Protein AF-A0A1G4VRM1-F1 (afdb_monomer_lite)

Structure (mmCIF, N/CA/C/O backbone):
data_AF-A0A1G4VRM1-F1
#
_entry.id   AF-A0A1G4VRM1-F1
#
loop_
_atom_site.group_PDB
_atom_site.id
_atom_site.type_symbol
_atom_site.label_atom_id
_atom_site.label_alt_id
_atom_site.label_comp_id
_atom_site.label_asym_id
_atom_site.label_entity_id
_atom_site.label_seq_id
_atom_site.pdbx_PDB_ins_code
_atom_site.Cartn_x
_atom_site.Cartn_y
_atom_site.Cartn_z
_atom_site.occupancy
_atom_site.B_iso_or_equiv
_atom_site.auth_seq_id
_atom_site.auth_comp_id
_atom_site.auth_asym_id
_atom_site.auth_atom_id
_atom_site.pdbx_PDB_model_num
ATOM 1 N N . MET A 1 1 ? -9.822 0.233 -7.502 1.00 85.44 1 MET A N 1
ATOM 2 C CA . MET A 1 1 ? -9.509 -0.486 -6.244 1.00 85.44 1 MET A CA 1
ATOM 3 C C . MET A 1 1 ? -10.678 -0.445 -5.264 1.00 85.44 1 MET A C 1
ATOM 5 O O . MET A 1 1 ? -11.016 -1.481 -4.697 1.00 85.44 1 MET A O 1
ATOM 9 N N . THR A 1 2 ? -11.347 0.700 -5.112 1.00 91.56 2 THR A N 1
ATOM 10 C CA . THR A 1 2 ? -12.451 0.883 -4.150 1.00 91.56 2 THR A CA 1
ATOM 11 C C . THR A 1 2 ? -13.639 -0.071 -4.346 1.00 91.56 2 THR A C 1
ATOM 13 O O . THR A 1 2 ? -14.248 -0.489 -3.369 1.00 91.56 2 THR A O 1
ATOM 16 N N . GLU A 1 3 ? -13.962 -0.482 -5.577 1.00 96.44 3 GLU A N 1
ATOM 17 C CA . GLU A 1 3 ? -15.052 -1.445 -5.830 1.00 96.44 3 GLU A CA 1
ATOM 18 C C . GLU A 1 3 ? -14.828 -2.796 -5.136 1.00 96.44 3 GLU A C 1
ATOM 20 O O . GLU A 1 3 ? -15.756 -3.348 -4.549 1.00 96.44 3 GLU A O 1
ATOM 25 N N . ILE A 1 4 ? -13.588 -3.300 -5.142 1.00 96.25 4 ILE A N 1
ATOM 26 C CA . ILE A 1 4 ? -13.225 -4.557 -4.471 1.00 96.25 4 ILE A CA 1
ATOM 27 C C . ILE A 1 4 ? -13.357 -4.397 -2.954 1.00 96.25 4 ILE A C 1
ATOM 29 O O . ILE A 1 4 ? -13.903 -5.276 -2.291 1.00 96.25 4 ILE A O 1
ATOM 33 N N . MET A 1 5 ? -12.900 -3.265 -2.410 1.00 96.94 5 MET A N 1
ATOM 34 C CA . MET A 1 5 ? -13.013 -2.962 -0.980 1.00 96.94 5 MET A CA 1
ATOM 35 C C . MET A 1 5 ? -14.477 -2.888 -0.539 1.00 96.94 5 MET A C 1
ATOM 37 O O . MET A 1 5 ? -14.840 -3.531 0.439 1.00 96.94 5 MET A O 1
ATOM 41 N N . ARG A 1 6 ? -15.340 -2.198 -1.297 1.00 97.25 6 ARG A N 1
ATOM 42 C CA . ARG A 1 6 ? -16.791 -2.143 -1.042 1.00 97.25 6 ARG A CA 1
ATOM 43 C C . ARG A 1 6 ? -17.441 -3.520 -1.100 1.00 97.25 6 ARG A C 1
ATOM 45 O O . ARG A 1 6 ? -18.250 -3.853 -0.242 1.00 97.25 6 ARG A O 1
ATOM 52 N N . ALA A 1 7 ? -17.085 -4.325 -2.100 1.00 98.00 7 ALA A N 1
ATOM 53 C CA . ALA A 1 7 ? -17.617 -5.677 -2.244 1.00 98.00 7 ALA A CA 1
ATOM 54 C C . ALA A 1 7 ? -17.182 -6.601 -1.092 1.00 98.00 7 ALA A C 1
ATOM 56 O O . ALA A 1 7 ? -17.949 -7.469 -0.672 1.00 98.00 7 ALA A O 1
ATOM 57 N N . ALA A 1 8 ? -15.960 -6.423 -0.580 1.00 97.25 8 ALA A N 1
ATOM 58 C CA . ALA A 1 8 ? -15.468 -7.155 0.580 1.00 97.25 8 ALA A CA 1
ATOM 59 C C . ALA A 1 8 ? -16.119 -6.668 1.887 1.00 97.25 8 ALA A C 1
ATOM 61 O O . ALA A 1 8 ? -16.497 -7.502 2.716 1.00 97.25 8 ALA A O 1
ATOM 62 N N . GLY A 1 9 ? -16.261 -5.350 2.059 1.00 96.19 9 GLY A N 1
ATOM 63 C CA . GLY A 1 9 ? -16.770 -4.712 3.272 1.00 96.19 9 GLY A CA 1
ATOM 64 C C . GLY A 1 9 ? -16.078 -5.261 4.518 1.00 96.19 9 GLY A C 1
ATOM 65 O O . GLY A 1 9 ? -14.855 -5.414 4.556 1.00 96.19 9 GLY A O 1
ATOM 66 N N . ASP A 1 10 ? -16.878 -5.686 5.493 1.00 96.31 10 ASP A N 1
ATOM 67 C CA . ASP A 1 10 ? -16.380 -6.190 6.777 1.00 96.31 10 ASP A CA 1
ATOM 68 C C . ASP A 1 10 ? -15.571 -7.498 6.686 1.00 96.31 10 ASP A C 1
ATOM 70 O O . ASP A 1 10 ? -14.891 -7.904 7.635 1.00 96.31 10 ASP A O 1
ATOM 74 N N . LYS A 1 11 ? -15.601 -8.185 5.536 1.00 97.38 11 LYS A N 1
ATOM 75 C CA . LYS A 1 11 ? -14.779 -9.385 5.313 1.00 97.38 11 LYS A CA 1
ATOM 76 C C . LYS A 1 11 ? -13.302 -9.044 5.125 1.00 97.38 11 LYS A C 1
ATOM 78 O O . LYS A 1 11 ? -12.461 -9.919 5.327 1.00 97.38 11 LYS A O 1
ATOM 83 N N . LEU A 1 12 ? -12.975 -7.808 4.743 1.00 97.75 12 LEU A N 1
ATOM 84 C CA . LEU A 1 12 ? -11.590 -7.364 4.646 1.00 97.75 12 LEU A CA 1
ATOM 85 C C . LEU A 1 12 ? -11.047 -7.110 6.058 1.00 97.75 12 LEU A C 1
ATOM 87 O O . LEU A 1 12 ? -11.514 -6.210 6.754 1.00 97.75 12 LEU A O 1
ATOM 91 N N . ARG A 1 13 ? -10.084 -7.939 6.479 1.00 97.81 13 ARG A N 1
ATOM 92 C CA . ARG A 1 13 ? -9.467 -7.899 7.820 1.00 97.81 13 ARG A CA 1
ATOM 93 C C . ARG A 1 13 ? -7.952 -7.727 7.802 1.00 97.81 13 ARG A C 1
ATOM 95 O O . ARG A 1 13 ? -7.378 -7.239 8.761 1.00 97.81 13 ARG A O 1
ATOM 102 N N . LEU A 1 14 ? -7.294 -8.125 6.720 1.00 97.81 14 LEU A N 1
ATOM 103 C CA . LEU A 1 14 ? -5.845 -8.046 6.573 1.00 97.81 14 LEU A CA 1
ATOM 104 C C . LEU A 1 14 ? -5.526 -7.422 5.222 1.00 97.81 14 LEU A C 1
ATOM 106 O O . LEU A 1 14 ? -6.053 -7.865 4.200 1.00 97.81 14 LEU A O 1
ATOM 110 N N . VAL A 1 15 ? -4.635 -6.437 5.225 1.00 97.38 15 VAL A N 1
ATOM 111 C CA . VAL A 1 15 ? -4.046 -5.888 4.003 1.00 97.38 15 VAL A CA 1
ATOM 112 C C . VAL A 1 15 ? -2.525 -5.936 4.081 1.00 97.38 15 VAL A C 1
ATOM 114 O O . VAL A 1 15 ? -1.912 -5.455 5.034 1.00 97.38 15 VAL A O 1
ATOM 117 N N . HIS A 1 16 ? -1.920 -6.526 3.054 1.00 97.62 16 HIS A N 1
ATOM 118 C CA . HIS A 1 16 ? -0.486 -6.458 2.804 1.00 97.62 16 HIS A CA 1
ATOM 119 C C . HIS A 1 16 ? -0.201 -5.214 1.967 1.00 97.62 16 HIS A C 1
ATOM 121 O O . HIS A 1 16 ? -0.791 -5.037 0.903 1.00 97.62 16 HIS A O 1
ATOM 127 N N . VAL A 1 17 ? 0.669 -4.344 2.467 1.00 97.88 17 VAL A N 1
ATOM 128 C CA . VAL A 1 17 ? 0.928 -3.027 1.887 1.00 97.88 17 VAL A CA 1
ATOM 129 C C . VAL A 1 17 ? 2.323 -3.010 1.278 1.00 97.88 17 VAL A C 1
ATOM 131 O O . VAL A 1 17 ? 3.319 -3.130 1.992 1.00 97.88 17 VAL A O 1
ATOM 134 N N . ALA A 1 18 ? 2.370 -2.875 -0.043 1.00 97.69 18 ALA A N 1
ATOM 135 C CA . ALA A 1 18 ? 3.570 -2.635 -0.832 1.00 97.69 18 ALA A CA 1
ATOM 136 C C . ALA A 1 18 ? 3.173 -1.959 -2.151 1.00 97.69 18 ALA A C 1
ATOM 138 O O . ALA A 1 18 ? 2.045 -2.126 -2.615 1.00 97.69 18 ALA A O 1
ATOM 139 N N . ASP A 1 19 ? 4.091 -1.200 -2.733 1.00 97.44 19 ASP A N 1
ATOM 140 C CA . ASP A 1 19 ? 3.919 -0.526 -4.015 1.00 97.44 19 ASP A CA 1
ATOM 141 C C . ASP A 1 19 ? 4.398 -1.407 -5.178 1.00 97.44 19 ASP A C 1
ATOM 143 O O . ASP A 1 19 ? 5.163 -2.362 -5.009 1.00 97.44 19 ASP A O 1
ATOM 147 N N . THR A 1 20 ? 3.939 -1.086 -6.381 1.00 95.38 20 THR A N 1
ATOM 148 C CA . THR A 1 20 ? 4.325 -1.774 -7.614 1.00 95.38 20 THR A CA 1
ATOM 149 C C . THR A 1 20 ? 4.288 -0.801 -8.776 1.00 95.38 20 THR A C 1
ATOM 151 O O . THR A 1 20 ? 3.459 0.108 -8.811 1.00 95.38 20 THR A O 1
ATOM 154 N N . MET A 1 21 ? 5.160 -1.002 -9.761 1.00 95.00 21 MET A N 1
ATOM 155 C CA . MET A 1 21 ? 5.095 -0.214 -10.985 1.00 95.00 21 MET A CA 1
ATOM 156 C C . MET A 1 21 ? 3.975 -0.712 -11.903 1.00 95.00 21 MET A C 1
ATOM 158 O O . MET A 1 21 ? 3.675 -1.906 -11.966 1.00 95.00 21 MET A O 1
ATOM 162 N N . ASP A 1 22 ? 3.391 0.209 -12.662 1.00 92.56 22 ASP A N 1
ATOM 163 C CA . ASP A 1 22 ? 2.474 -0.109 -13.750 1.00 92.56 22 ASP A CA 1
ATOM 164 C C . ASP A 1 22 ? 3.267 -0.435 -15.026 1.00 92.56 22 ASP A C 1
ATOM 166 O O . ASP A 1 22 ? 3.960 0.410 -15.606 1.00 92.56 22 ASP A O 1
ATOM 170 N N . HIS A 1 23 ? 3.134 -1.682 -15.480 1.00 88.88 23 HIS A N 1
ATOM 171 C CA . HIS A 1 23 ? 3.806 -2.208 -16.666 1.00 88.88 23 HIS A CA 1
ATOM 172 C C . HIS A 1 23 ? 3.425 -1.505 -17.978 1.00 88.88 23 HIS A C 1
ATOM 174 O O . HIS A 1 23 ? 4.189 -1.569 -18.942 1.00 88.88 23 HIS A O 1
ATOM 180 N N . HIS A 1 24 ? 2.274 -0.831 -18.034 1.00 89.69 24 HIS A N 1
ATOM 181 C CA . HIS A 1 24 ? 1.832 -0.101 -19.222 1.00 89.69 24 HIS A CA 1
ATOM 182 C C . HIS A 1 24 ? 2.485 1.277 -19.357 1.00 89.69 24 HIS A C 1
ATOM 184 O O . HIS A 1 24 ? 2.525 1.843 -20.457 1.00 89.69 24 HIS A O 1
ATOM 190 N N . ARG A 1 25 ? 3.024 1.835 -18.265 1.00 91.62 25 ARG A N 1
ATOM 191 C CA . ARG A 1 25 ? 3.713 3.127 -18.313 1.00 91.62 25 ARG A CA 1
ATOM 192 C C . ARG A 1 25 ? 4.981 3.039 -19.163 1.00 91.62 25 ARG A C 1
ATOM 194 O O . ARG A 1 25 ? 5.465 1.971 -19.530 1.00 91.62 25 ARG A O 1
ATOM 201 N N . SER A 1 26 ? 5.544 4.203 -19.485 1.00 90.62 26 SER A N 1
ATOM 202 C CA . SER A 1 26 ? 6.720 4.306 -20.359 1.00 90.62 26 SER A CA 1
ATOM 203 C C . SER A 1 26 ? 6.495 3.673 -21.741 1.00 90.62 26 SER A C 1
ATOM 205 O O . SER A 1 26 ? 7.395 3.040 -22.284 1.00 90.62 26 SER A O 1
ATOM 207 N N . HIS A 1 27 ? 5.288 3.810 -22.302 1.00 89.62 27 HIS A N 1
ATOM 208 C CA . HIS A 1 27 ? 4.905 3.209 -23.587 1.00 89.62 27 HIS A CA 1
ATOM 209 C C . HIS A 1 27 ? 5.079 1.677 -23.626 1.00 89.62 27 HIS A C 1
ATOM 211 O O . HIS A 1 27 ? 5.487 1.123 -24.643 1.00 89.62 27 HIS A O 1
ATOM 217 N N . GLY A 1 28 ? 4.814 0.994 -22.506 1.00 85.31 28 GLY A N 1
ATOM 218 C CA . GLY A 1 28 ? 5.026 -0.452 -22.369 1.00 85.31 28 GLY A CA 1
ATOM 219 C C . GLY A 1 28 ? 6.496 -0.872 -22.254 1.00 85.31 28 GLY A C 1
ATOM 220 O O . GLY A 1 28 ? 6.788 -2.063 -22.238 1.00 85.31 28 GLY A O 1
ATOM 221 N N . LEU A 1 29 ? 7.428 0.083 -22.155 1.00 86.75 29 LEU A N 1
ATOM 222 C CA . LEU A 1 29 ? 8.868 -0.167 -22.021 1.00 86.75 29 LEU A CA 1
ATOM 223 C C . LEU A 1 29 ? 9.345 -0.119 -20.564 1.00 86.75 29 LEU A C 1
ATOM 225 O O . LEU A 1 29 ? 10.542 -0.026 -20.312 1.00 86.75 29 LEU A O 1
ATOM 229 N N . ARG A 1 30 ? 8.428 -0.163 -19.588 1.00 90.19 30 ARG A N 1
ATOM 230 C CA . ARG A 1 30 ? 8.788 -0.191 -18.163 1.00 90.19 30 ARG A CA 1
ATOM 231 C C . ARG A 1 30 ? 9.593 -1.443 -17.808 1.00 90.19 30 ARG A C 1
ATOM 233 O O . ARG A 1 30 ? 10.558 -1.355 -17.056 1.00 90.19 30 ARG A O 1
ATOM 240 N N . TYR A 1 31 ? 9.215 -2.587 -18.374 1.00 88.31 31 TYR A N 1
ATOM 241 C CA . TYR A 1 31 ? 9.927 -3.851 -18.215 1.00 88.31 31 TYR A CA 1
ATOM 242 C C . TYR A 1 31 ? 10.431 -4.323 -19.571 1.00 88.31 31 TYR A C 1
ATOM 244 O O . TYR A 1 31 ? 9.664 -4.781 -20.416 1.00 88.31 31 TYR A O 1
ATOM 252 N N . ILE A 1 32 ? 11.737 -4.212 -19.779 1.00 86.56 32 ILE A N 1
ATOM 253 C CA . ILE A 1 32 ? 12.386 -4.643 -21.014 1.00 86.56 32 ILE A CA 1
ATOM 254 C C . ILE A 1 32 ? 13.041 -5.992 -20.745 1.00 86.56 32 ILE A C 1
ATOM 256 O O . ILE A 1 32 ? 13.890 -6.121 -19.867 1.00 86.56 32 ILE A O 1
ATOM 260 N N . THR A 1 33 ? 12.639 -7.001 -21.513 1.00 85.56 33 THR A N 1
ATOM 261 C CA . THR A 1 33 ? 13.262 -8.327 -21.498 1.00 85.56 33 THR A CA 1
ATOM 262 C C . THR A 1 33 ? 13.970 -8.572 -22.823 1.00 85.56 33 THR A C 1
ATOM 264 O O . THR A 1 33 ? 13.507 -8.124 -23.872 1.00 85.56 33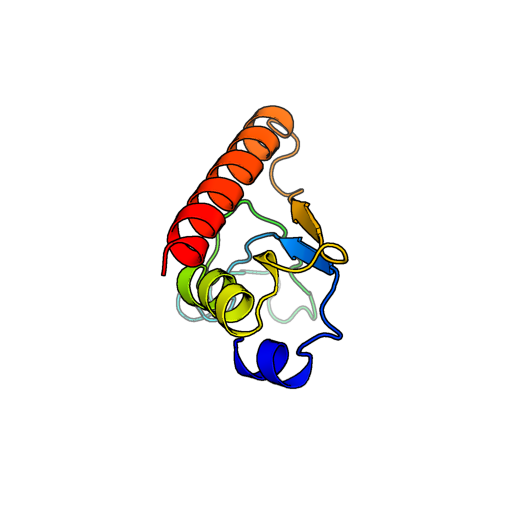 THR A O 1
ATOM 267 N N . ASN A 1 34 ? 15.112 -9.258 -22.777 1.00 85.75 34 ASN A N 1
ATOM 268 C CA . ASN A 1 34 ? 15.896 -9.598 -23.960 1.00 85.75 34 ASN A CA 1
ATOM 269 C C . ASN A 1 34 ? 16.310 -11.085 -23.902 1.00 85.75 34 ASN A C 1
ATOM 271 O O . ASN A 1 34 ? 17.048 -11.441 -22.981 1.00 85.75 34 ASN A O 1
ATOM 275 N N . PRO A 1 35 ? 15.854 -11.950 -24.834 1.00 87.25 35 PRO A N 1
ATOM 276 C CA . PRO A 1 35 ? 14.990 -11.637 -25.981 1.00 87.25 35 PRO A CA 1
ATOM 277 C C . PRO A 1 35 ? 13.563 -11.224 -25.559 1.00 87.25 35 PRO A C 1
ATOM 279 O O . PRO A 1 35 ? 13.127 -11.601 -24.470 1.00 87.25 35 PRO A O 1
ATOM 282 N N . PRO A 1 36 ? 12.835 -10.444 -26.384 1.00 81.69 36 PRO A N 1
ATOM 283 C CA . PRO A 1 36 ? 11.458 -10.042 -26.093 1.00 81.69 36 PRO A CA 1
ATOM 284 C C . PRO A 1 36 ? 10.474 -11.219 -26.218 1.00 81.69 36 PRO A C 1
ATOM 286 O O . PRO A 1 36 ? 10.749 -12.204 -26.900 1.00 81.69 36 PRO A O 1
ATOM 289 N N . GLY A 1 37 ? 9.290 -11.088 -25.609 1.00 78.31 37 GLY A N 1
ATOM 290 C CA . GLY A 1 37 ? 8.194 -12.065 -25.732 1.00 78.31 37 GLY A CA 1
ATOM 291 C C . GLY A 1 37 ? 8.193 -13.183 -24.685 1.00 78.31 37 GLY A C 1
ATOM 292 O O . GLY A 1 37 ? 7.407 -14.122 -24.794 1.00 78.31 37 GLY A O 1
ATOM 293 N N . ASN A 1 38 ? 9.039 -13.090 -23.657 1.00 83.75 38 ASN A N 1
ATOM 294 C CA . ASN A 1 38 ? 9.042 -14.072 -22.577 1.00 83.75 38 ASN A CA 1
ATOM 295 C C . ASN A 1 38 ? 7.747 -13.974 -21.747 1.00 83.75 38 ASN A C 1
ATOM 297 O O . ASN A 1 38 ? 7.345 -12.864 -21.388 1.00 83.75 38 ASN A O 1
ATOM 301 N N . PRO A 1 39 ? 7.124 -15.103 -21.358 1.00 83.12 39 PRO A N 1
ATOM 302 C CA . PRO A 1 39 ? 5.944 -15.125 -20.494 1.00 83.12 39 PRO A CA 1
ATOM 303 C C . PRO A 1 39 ? 6.331 -14.906 -19.019 1.00 83.12 39 PRO A C 1
ATOM 305 O O . PRO A 1 39 ? 5.998 -15.706 -18.142 1.00 83.12 39 PRO A O 1
ATOM 308 N N . VAL A 1 40 ? 7.097 -13.851 -18.739 1.00 82.62 40 VAL A N 1
ATOM 309 C CA . VAL A 1 40 ? 7.549 -13.518 -17.386 1.00 82.62 40 VAL A CA 1
ATOM 310 C C . VAL A 1 40 ? 6.499 -12.707 -16.643 1.00 82.62 40 VAL A C 1
ATOM 312 O O . VAL A 1 40 ? 5.737 -11.941 -17.229 1.00 82.62 40 VAL A O 1
ATOM 315 N N . ARG A 1 41 ? 6.489 -12.860 -15.321 1.00 83.38 41 ARG A N 1
ATOM 316 C CA . ARG A 1 41 ? 5.729 -12.003 -14.414 1.00 83.38 41 ARG A CA 1
ATOM 317 C C . ARG A 1 41 ? 6.726 -11.225 -13.581 1.00 83.38 41 ARG A C 1
ATOM 319 O O . ARG A 1 41 ? 7.630 -11.825 -13.004 1.00 83.38 41 ARG A O 1
ATOM 326 N N . VAL A 1 42 ? 6.552 -9.912 -13.524 1.00 85.69 42 VAL A N 1
ATOM 327 C CA . VAL A 1 42 ? 7.328 -9.062 -12.627 1.00 85.69 42 VAL A CA 1
ATOM 328 C C . VAL A 1 42 ? 6.512 -8.906 -11.354 1.00 85.69 42 VAL A C 1
ATOM 330 O O . VAL A 1 42 ? 5.435 -8.319 -11.369 1.00 85.69 42 VAL A O 1
ATOM 333 N N . HIS A 1 43 ? 6.992 -9.514 -10.276 1.00 89.12 43 HIS A N 1
ATOM 334 C CA . HIS A 1 43 ? 6.389 -9.410 -8.957 1.00 89.12 43 HIS A CA 1
ATOM 335 C C . HIS A 1 43 ? 7.219 -8.431 -8.135 1.00 89.12 43 HIS A C 1
ATOM 337 O O . HIS A 1 43 ? 8.425 -8.626 -7.989 1.00 89.12 43 HIS A O 1
ATOM 343 N N . GLN A 1 44 ? 6.592 -7.358 -7.660 1.00 90.62 44 GLN A N 1
ATOM 344 C CA . GLN A 1 44 ? 7.277 -6.275 -6.967 1.00 90.62 44 GLN A CA 1
ATOM 345 C C . GLN A 1 44 ? 6.587 -5.971 -5.652 1.00 90.62 44 GLN A C 1
ATOM 347 O O . GLN A 1 44 ? 5.363 -6.001 -5.567 1.00 90.62 44 GLN A O 1
ATOM 352 N N . HIS A 1 45 ? 7.408 -5.667 -4.659 1.00 95.62 45 HIS A N 1
ATOM 353 C CA . HIS A 1 45 ? 6.992 -5.213 -3.348 1.00 95.62 45 HIS A CA 1
ATOM 354 C C . HIS A 1 45 ? 7.907 -4.056 -2.957 1.00 95.62 45 HIS A C 1
ATOM 356 O O . HIS A 1 45 ? 8.864 -4.234 -2.203 1.00 95.62 45 HIS A O 1
ATOM 362 N N . LEU A 1 46 ? 7.644 -2.905 -3.572 1.00 96.56 46 LEU A N 1
ATOM 363 C CA . LEU A 1 46 ? 8.377 -1.660 -3.362 1.00 96.56 46 LEU A CA 1
ATOM 364 C C . LEU A 1 46 ? 7.821 -0.937 -2.129 1.00 96.56 46 LEU A C 1
ATOM 366 O O . LEU A 1 46 ? 6.682 -1.182 -1.716 1.00 96.56 46 LEU A O 1
ATOM 370 N N . LYS A 1 47 ? 8.582 -0.006 -1.554 1.00 96.94 47 LYS A N 1
ATOM 371 C CA . LYS A 1 47 ? 8.020 0.932 -0.572 1.00 96.94 47 LYS A CA 1
ATOM 372 C C . LYS A 1 47 ? 7.051 1.921 -1.232 1.00 96.94 47 LYS A C 1
ATOM 374 O O . LYS A 1 47 ? 7.171 2.233 -2.416 1.00 96.94 47 LYS A O 1
ATOM 379 N N . ILE A 1 48 ? 6.092 2.419 -0.449 1.00 98.00 48 ILE A N 1
ATOM 380 C CA . ILE A 1 48 ? 5.128 3.454 -0.841 1.00 98.00 48 ILE A CA 1
ATOM 381 C C . ILE A 1 48 ? 5.883 4.621 -1.479 1.00 98.00 48 ILE A C 1
ATOM 383 O O . ILE A 1 48 ? 6.822 5.157 -0.892 1.00 98.00 48 ILE A O 1
ATOM 387 N N . GLY A 1 49 ? 5.453 5.016 -2.677 1.00 96.94 49 GLY A N 1
ATOM 388 C CA . GLY A 1 49 ? 6.002 6.160 -3.404 1.00 96.94 49 GLY A CA 1
ATOM 389 C C . GLY A 1 49 ? 7.061 5.809 -4.447 1.00 96.94 49 GLY A C 1
ATOM 390 O O . GLY A 1 49 ? 7.359 6.658 -5.285 1.00 96.94 49 GLY A O 1
ATOM 391 N N . ASP A 1 50 ? 7.577 4.577 -4.455 1.00 96.06 50 ASP A N 1
ATOM 392 C CA . ASP A 1 50 ? 8.521 4.118 -5.486 1.00 96.06 50 ASP A CA 1
ATOM 393 C C . ASP A 1 50 ? 7.817 3.426 -6.666 1.00 96.06 50 ASP A C 1
ATOM 395 O O . ASP A 1 50 ? 8.436 3.152 -7.697 1.00 96.06 50 ASP A O 1
ATOM 399 N N . GLY A 1 51 ? 6.518 3.148 -6.530 1.00 95.81 51 GLY A N 1
ATOM 400 C CA . GLY A 1 51 ? 5.686 2.576 -7.579 1.00 95.81 51 GLY A CA 1
ATOM 401 C C . GLY A 1 51 ? 4.619 3.539 -8.090 1.00 95.81 51 GLY A C 1
ATOM 402 O O . GLY A 1 51 ? 4.813 4.751 -8.181 1.00 95.81 51 GLY A O 1
ATOM 403 N N . ASP A 1 52 ? 3.499 2.959 -8.505 1.00 96.12 52 ASP A N 1
ATOM 404 C CA . ASP A 1 52 ? 2.427 3.633 -9.232 1.00 96.12 52 ASP A CA 1
ATOM 405 C C . ASP A 1 52 ? 1.050 3.452 -8.568 1.00 96.12 52 ASP A C 1
ATOM 407 O O . ASP A 1 52 ? 0.032 3.844 -9.147 1.00 96.12 52 ASP A O 1
ATOM 411 N N . ILE A 1 53 ? 0.978 2.862 -7.367 1.00 97.06 53 ILE A N 1
ATOM 412 C CA . ILE A 1 53 ? -0.297 2.703 -6.660 1.00 97.06 53 ILE A CA 1
ATOM 413 C C . ILE A 1 53 ? -0.876 4.073 -6.284 1.00 97.06 53 ILE A C 1
ATOM 415 O O . ILE A 1 53 ? -0.211 4.944 -5.722 1.00 97.06 53 ILE A O 1
ATOM 419 N N . ASN A 1 54 ? -2.176 4.250 -6.539 1.00 97.25 54 ASN A N 1
ATOM 420 C CA . ASN A 1 54 ? -2.927 5.392 -6.032 1.00 97.25 54 ASN A CA 1
ATOM 421 C C . ASN A 1 54 ? -3.227 5.214 -4.533 1.00 97.25 54 ASN A C 1
ATOM 423 O O . ASN A 1 54 ? -4.259 4.658 -4.145 1.00 97.25 54 ASN A O 1
ATOM 427 N N . TRP A 1 55 ? -2.317 5.695 -3.689 1.00 97.88 55 TRP A N 1
ATOM 428 C CA . TRP A 1 55 ? -2.423 5.565 -2.236 1.00 97.88 55 TRP A CA 1
ATOM 429 C C . TRP A 1 55 ? -3.595 6.345 -1.635 1.00 97.88 55 TRP A C 1
ATOM 431 O O . TRP A 1 55 ? -4.231 5.857 -0.703 1.00 97.88 55 TRP A O 1
ATOM 441 N N . ASP A 1 56 ? -3.957 7.497 -2.200 1.00 96.94 56 ASP A N 1
ATOM 442 C CA . ASP A 1 56 ? -5.114 8.264 -1.730 1.00 96.94 56 ASP A CA 1
ATOM 443 C C . ASP A 1 56 ? -6.436 7.493 -1.973 1.00 96.94 56 ASP A C 1
ATOM 445 O O . ASP A 1 56 ? -7.327 7.522 -1.120 1.00 96.94 56 ASP A O 1
ATOM 449 N N . GLU A 1 57 ? -6.556 6.741 -3.080 1.00 97.38 57 GLU A N 1
ATOM 450 C CA . GLU A 1 57 ? -7.691 5.825 -3.315 1.00 97.38 57 GLU A CA 1
ATOM 451 C C . GLU A 1 57 ? -7.665 4.625 -2.357 1.00 97.38 57 GLU A C 1
ATOM 453 O O . GLU A 1 57 ? -8.715 4.232 -1.849 1.00 97.38 57 GLU A O 1
ATOM 458 N N . PHE A 1 58 ? -6.487 4.050 -2.089 1.00 97.81 58 PHE A N 1
ATOM 459 C CA . PHE A 1 58 ? -6.338 2.900 -1.188 1.00 97.81 58 PHE A CA 1
ATOM 460 C C . PHE A 1 58 ? -6.742 3.255 0.246 1.00 97.81 58 PHE A C 1
ATOM 462 O O . PHE A 1 58 ? -7.670 2.662 0.798 1.00 97.81 58 PHE A O 1
ATOM 469 N N . PHE A 1 59 ? -6.073 4.245 0.844 1.00 97.94 59 PHE A N 1
ATOM 470 C CA . PHE A 1 59 ? -6.300 4.621 2.238 1.00 97.94 59 PHE A CA 1
ATOM 471 C C . PHE A 1 59 ? -7.673 5.274 2.435 1.00 97.94 59 PHE A C 1
ATOM 473 O O . PHE A 1 59 ? -8.313 5.043 3.462 1.00 97.94 59 PHE A O 1
ATOM 480 N N . GLY A 1 60 ? -8.156 6.040 1.451 1.00 97.38 60 GLY A N 1
ATOM 481 C CA . GLY A 1 60 ? -9.513 6.582 1.466 1.00 97.38 60 GLY A CA 1
ATOM 482 C C . GLY A 1 60 ? -10.585 5.495 1.354 1.00 97.38 60 GLY A C 1
ATOM 483 O O . GLY A 1 60 ? -11.577 5.546 2.073 1.00 97.38 60 GLY A O 1
ATOM 484 N N . GLY A 1 61 ? -10.370 4.483 0.510 1.00 97.19 61 GLY A N 1
ATOM 485 C CA . GLY A 1 61 ? -11.290 3.354 0.361 1.00 97.19 61 GLY A CA 1
ATOM 486 C C . GLY A 1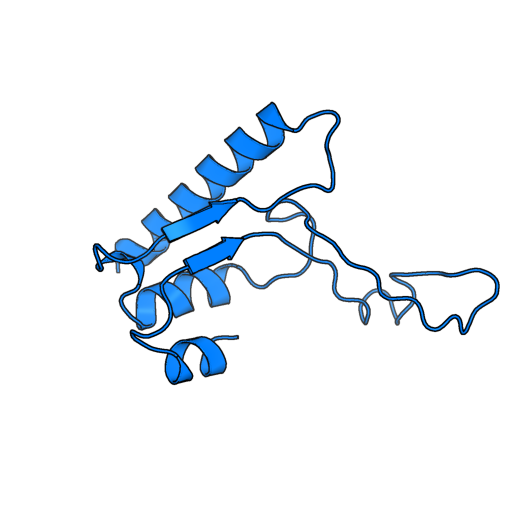 61 ? -11.373 2.471 1.607 1.00 97.19 61 GLY A C 1
ATOM 487 O O . GLY A 1 61 ? -12.460 2.02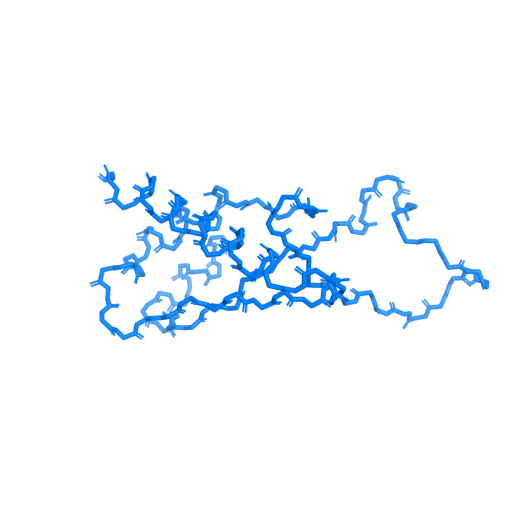4 1.962 1.00 97.19 61 GLY A O 1
ATOM 488 N N . LEU A 1 62 ? -10.254 2.259 2.310 1.00 97.56 62 LEU A N 1
ATOM 489 C CA . LEU A 1 62 ? -10.255 1.576 3.609 1.00 97.56 62 LEU A CA 1
ATOM 490 C C . LEU A 1 62 ? -11.008 2.378 4.682 1.00 97.56 62 LEU A C 1
ATOM 492 O O . LEU A 1 62 ? -11.761 1.790 5.458 1.00 97.56 62 LEU A O 1
ATOM 496 N N . ALA A 1 63 ? -10.851 3.706 4.697 1.00 97.06 63 ALA A N 1
ATOM 497 C CA . ALA A 1 63 ? -11.610 4.581 5.593 1.00 97.06 63 ALA A CA 1
ATOM 498 C C . ALA A 1 63 ? -13.119 4.482 5.329 1.00 97.06 63 ALA A C 1
ATOM 500 O O . ALA A 1 63 ? -13.905 4.348 6.259 1.00 97.06 63 ALA A O 1
ATOM 501 N N . GLU A 1 64 ? -13.518 4.497 4.053 1.00 96.38 64 GLU A N 1
ATOM 502 C CA . GLU A 1 64 ? -14.921 4.434 3.628 1.00 96.38 64 GLU A CA 1
ATOM 503 C C . GLU A 1 64 ? -15.653 3.201 4.179 1.00 96.38 64 GLU A C 1
ATOM 505 O O . GLU A 1 64 ? -16.821 3.295 4.549 1.00 96.38 64 GLU A O 1
ATOM 510 N N . ILE A 1 65 ? -14.973 2.055 4.253 1.00 96.75 65 ILE A N 1
ATOM 511 C CA . ILE A 1 65 ? -15.551 0.805 4.769 1.00 96.75 65 ILE A CA 1
ATOM 512 C C . ILE A 1 65 ? -15.347 0.619 6.283 1.00 96.75 65 ILE A C 1
ATOM 514 O O . ILE A 1 65 ? -15.550 -0.482 6.787 1.00 96.75 65 ILE A O 1
ATOM 518 N N . GLY A 1 66 ? -14.902 1.654 7.004 1.00 96.62 66 GLY A N 1
ATOM 519 C CA . GLY A 1 66 ? -14.685 1.606 8.454 1.00 96.62 66 GLY A CA 1
ATOM 520 C C . GLY A 1 66 ? -13.548 0.675 8.885 1.00 96.62 66 GLY A C 1
ATOM 521 O O . GLY A 1 66 ? -13.568 0.160 10.000 1.00 96.62 66 GLY A O 1
ATOM 522 N N . PHE A 1 67 ? -12.564 0.412 8.014 1.00 97.44 67 PHE A N 1
ATOM 523 C CA . PHE A 1 67 ? -11.482 -0.534 8.313 1.00 97.44 67 PHE A CA 1
ATOM 524 C C . PHE A 1 67 ? -10.692 -0.122 9.564 1.00 97.44 67 PHE A C 1
ATOM 526 O O . PHE A 1 67 ? -10.378 -0.972 10.384 1.00 97.44 67 PHE A O 1
ATOM 533 N N . TYR A 1 68 ? -10.405 1.171 9.741 1.00 96.00 68 TYR A N 1
ATOM 534 C CA . TYR A 1 68 ? -9.573 1.665 10.848 1.00 96.00 68 TYR A CA 1
ATOM 535 C C . TYR A 1 68 ? -10.256 1.632 12.220 1.00 96.00 68 TYR A C 1
ATOM 537 O O . TYR A 1 68 ? -9.564 1.647 13.234 1.00 96.00 68 TYR A O 1
ATOM 545 N N . ASP A 1 69 ? -11.589 1.580 12.254 1.00 94.62 69 ASP A N 1
ATOM 546 C CA . ASP A 1 69 ? -12.381 1.653 13.489 1.00 94.62 69 ASP A CA 1
ATOM 547 C C . ASP A 1 69 ? -12.708 0.266 14.061 1.00 94.62 69 ASP A C 1
ATOM 549 O O . ASP A 1 69 ? -13.421 0.135 15.057 1.00 94.62 69 ASP A O 1
ATOM 553 N N . ARG A 1 70 ? -12.218 -0.790 13.407 1.00 95.69 70 ARG A N 1
ATOM 554 C CA . ARG A 1 70 ? -12.509 -2.178 13.745 1.00 95.69 70 ARG A CA 1
ATOM 555 C C . ARG A 1 70 ? -11.312 -2.851 14.401 1.00 95.69 70 ARG A C 1
ATOM 557 O O . ARG A 1 70 ? -10.257 -2.998 13.784 1.00 95.69 70 ARG A O 1
ATOM 564 N N . ASP A 1 71 ? -11.537 -3.385 15.597 1.00 96.50 71 ASP A N 1
ATOM 565 C CA . ASP A 1 71 ? -10.529 -4.096 16.399 1.00 96.50 71 ASP A CA 1
ATOM 566 C C . ASP A 1 71 ? -10.012 -5.400 15.756 1.00 96.50 71 ASP A C 1
ATOM 568 O O . ASP A 1 71 ? -9.005 -5.955 16.191 1.00 96.50 71 ASP A O 1
ATOM 572 N N . ASP A 1 72 ? -10.700 -5.924 14.734 1.00 97.31 72 ASP A N 1
ATOM 573 C CA . ASP A 1 72 ? -10.367 -7.182 14.056 1.00 97.31 72 ASP A CA 1
ATOM 574 C C . ASP A 1 72 ? -9.614 -6.994 12.728 1.00 97.31 72 ASP A C 1
ATOM 576 O O . ASP A 1 72 ? -9.624 -7.890 11.875 1.00 97.31 72 ASP A O 1
ATOM 580 N N . THR A 1 73 ? -8.965 -5.841 12.552 1.00 98.12 73 THR A N 1
ATOM 581 C CA . THR A 1 73 ? -8.256 -5.472 11.324 1.00 98.12 73 THR A CA 1
ATOM 582 C C . THR A 1 73 ? -6.758 -5.250 11.538 1.00 98.12 73 THR A C 1
ATOM 584 O O . THR A 1 73 ? -6.302 -4.891 12.622 1.00 98.12 73 THR A O 1
ATOM 587 N N . VAL A 1 74 ? -5.955 -5.492 10.497 1.00 98.00 74 VAL A N 1
ATOM 588 C CA . VAL A 1 74 ? -4.501 -5.294 10.533 1.00 98.00 74 VAL A CA 1
ATOM 589 C C . VAL A 1 74 ? -3.942 -4.907 9.161 1.00 98.00 74 VAL A C 1
ATOM 591 O O . VAL A 1 74 ? -4.328 -5.444 8.119 1.00 98.00 74 VAL A O 1
ATOM 594 N N . MET A 1 75 ? -2.986 -3.979 9.170 1.00 97.69 75 MET A N 1
ATOM 595 C CA . MET A 1 75 ? -2.183 -3.610 8.005 1.00 97.69 75 MET A CA 1
ATOM 596 C C . MET A 1 75 ? -0.745 -4.072 8.214 1.00 97.69 75 MET A C 1
ATOM 598 O O . MET A 1 75 ? -0.170 -3.846 9.277 1.00 97.69 75 MET A O 1
ATOM 602 N N . VAL A 1 76 ? -0.155 -4.697 7.198 1.00 97.94 76 VAL A N 1
ATOM 603 C CA . VAL A 1 76 ? 1.192 -5.270 7.283 1.00 97.94 76 VAL A CA 1
ATOM 604 C C . VAL A 1 76 ? 2.070 -4.686 6.188 1.00 97.94 76 VAL A C 1
ATOM 606 O O . VAL A 1 76 ? 1.802 -4.886 5.001 1.00 97.94 76 VAL A O 1
ATOM 609 N N . SER A 1 77 ? 3.149 -4.006 6.581 1.00 96.62 77 SER A N 1
ATOM 610 C CA . SER A 1 77 ? 4.224 -3.653 5.649 1.00 96.62 77 SER A CA 1
ATOM 611 C C . SER A 1 77 ? 4.777 -4.932 5.026 1.00 96.62 77 SER A C 1
ATOM 613 O O . SER A 1 77 ? 5.193 -5.841 5.740 1.00 96.62 77 SER A O 1
ATOM 615 N N . SER A 1 78 ? 4.721 -5.028 3.702 1.00 96.00 78 SER A N 1
ATOM 616 C CA . SER A 1 78 ? 5.099 -6.233 2.961 1.00 96.00 78 SER A CA 1
ATOM 617 C C . SER A 1 78 ? 6.127 -5.895 1.887 1.00 96.00 78 SER A C 1
ATOM 619 O O . SER A 1 78 ? 5.967 -6.314 0.754 1.00 96.00 78 SER A O 1
ATOM 621 N N . VAL A 1 79 ? 7.138 -5.091 2.213 1.00 95.94 79 VAL A N 1
ATOM 622 C CA . VAL A 1 79 ? 8.180 -4.623 1.280 1.00 95.94 79 VAL A CA 1
ATOM 623 C C . VAL A 1 79 ? 9.383 -5.568 1.313 1.00 95.94 79 VAL A C 1
ATOM 625 O O . VAL A 1 79 ? 9.795 -5.978 2.396 1.00 95.94 79 VAL A O 1
ATOM 628 N N . PHE A 1 80 ? 9.946 -5.910 0.149 1.00 91.12 80 PHE A N 1
ATOM 629 C CA . PHE A 1 80 ? 11.157 -6.745 0.059 1.00 91.12 80 PHE A CA 1
ATOM 630 C C . PHE A 1 80 ? 12.142 -6.327 -1.043 1.00 91.12 80 PHE A C 1
ATOM 632 O O . PHE A 1 80 ? 13.108 -7.043 -1.295 1.00 91.12 80 PHE A O 1
ATOM 639 N N . ALA A 1 81 ? 11.887 -5.226 -1.754 1.00 86.38 81 ALA A N 1
ATOM 640 C CA . ALA A 1 81 ? 12.696 -4.849 -2.910 1.00 86.38 81 ALA A CA 1
ATOM 641 C C . ALA A 1 81 ? 14.079 -4.268 -2.552 1.00 86.38 81 ALA A C 1
ATOM 643 O O . ALA A 1 81 ? 14.992 -4.373 -3.367 1.00 86.38 81 ALA A O 1
ATOM 644 N N . GLU A 1 82 ? 14.246 -3.710 -1.349 1.00 82.38 82 GLU A N 1
ATOM 645 C CA . GLU A 1 82 ? 15.481 -3.071 -0.876 1.00 82.38 82 GLU A CA 1
ATOM 646 C C . GLU A 1 82 ? 15.979 -3.708 0.440 1.00 82.38 82 GLU A C 1
ATOM 648 O O . GLU A 1 82 ? 15.930 -3.101 1.513 1.00 82.38 82 GLU A O 1
ATOM 653 N N . ASP A 1 83 ? 16.437 -4.962 0.377 1.00 86.25 83 ASP A N 1
ATOM 654 C CA . ASP A 1 83 ? 16.880 -5.720 1.562 1.00 86.25 83 ASP A CA 1
ATOM 655 C C . ASP A 1 83 ? 18.121 -5.100 2.232 1.00 86.25 83 ASP A C 1
ATOM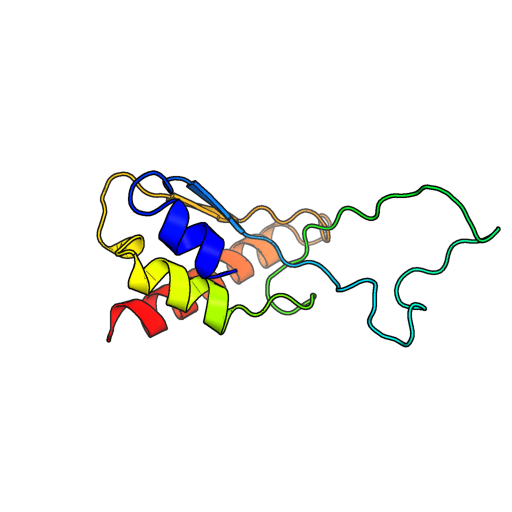 657 O O . ASP A 1 83 ? 18.263 -5.120 3.456 1.00 86.25 83 ASP A O 1
ATOM 661 N N . GLU A 1 84 ? 18.986 -4.442 1.455 1.00 94.44 84 GLU A N 1
ATOM 662 C CA . GLU A 1 84 ? 20.205 -3.796 1.951 1.00 94.44 84 GLU A CA 1
ATOM 663 C C . GLU A 1 84 ? 19.926 -2.683 2.974 1.00 94.44 84 GLU A C 1
ATOM 665 O O . GLU A 1 84 ? 20.791 -2.358 3.789 1.00 94.44 84 GLU A O 1
ATOM 670 N N . THR A 1 85 ? 18.726 -2.098 2.943 1.00 94.75 85 THR A N 1
ATOM 671 C CA . THR A 1 85 ? 18.286 -1.019 3.840 1.00 94.75 85 THR A CA 1
ATOM 672 C C . THR A 1 85 ? 16.965 -1.353 4.538 1.00 94.75 85 THR A C 1
ATOM 674 O O . THR A 1 85 ? 16.234 -0.457 4.968 1.00 94.75 85 THR A O 1
ATOM 677 N N . ALA A 1 86 ? 16.669 -2.647 4.722 1.00 94.38 86 ALA A N 1
ATOM 678 C CA . ALA A 1 86 ? 15.381 -3.146 5.213 1.00 94.38 86 ALA A CA 1
ATOM 679 C C . ALA A 1 86 ? 14.875 -2.467 6.502 1.00 94.38 86 ALA A C 1
ATOM 681 O O . ALA A 1 86 ? 13.670 -2.246 6.657 1.00 94.38 86 ALA A O 1
ATOM 682 N N . HIS A 1 87 ? 15.769 -2.109 7.432 1.00 95.94 87 HIS A N 1
ATOM 683 C CA . HIS A 1 87 ? 15.390 -1.428 8.675 1.00 95.94 87 HIS A CA 1
ATOM 684 C C . HIS A 1 87 ? 14.875 -0.001 8.436 1.00 95.94 87 HIS A C 1
ATOM 686 O O . HIS A 1 87 ? 13.822 0.383 8.957 1.00 95.94 87 HIS A O 1
ATOM 692 N N . ASP A 1 88 ? 15.588 0.764 7.612 1.00 96.88 88 ASP A N 1
ATOM 693 C CA . ASP A 1 88 ? 15.220 2.135 7.265 1.00 96.88 88 ASP A CA 1
ATOM 694 C C . ASP A 1 88 ? 13.927 2.140 6.448 1.00 96.88 88 ASP A C 1
ATOM 696 O O . ASP A 1 88 ? 13.012 2.91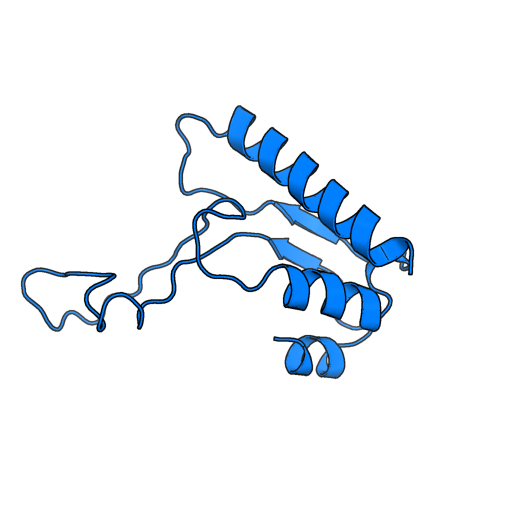9 6.721 1.00 96.88 88 ASP A O 1
ATOM 700 N N . VAL A 1 89 ? 13.802 1.197 5.510 1.00 96.94 89 VAL A N 1
ATOM 701 C CA . VAL A 1 89 ? 12.593 0.986 4.706 1.00 96.94 89 VAL A CA 1
ATOM 702 C C . VAL A 1 89 ? 11.396 0.615 5.578 1.00 96.94 89 VAL A C 1
ATOM 704 O O . VAL A 1 89 ? 10.309 1.158 5.386 1.00 96.94 89 VAL A O 1
ATOM 707 N N . SER A 1 90 ? 11.578 -0.256 6.572 1.00 96.19 90 SER A N 1
ATOM 708 C CA . SER A 1 90 ? 10.508 -0.636 7.503 1.00 96.19 90 SER A CA 1
ATOM 709 C C . SER A 1 90 ? 10.041 0.551 8.348 1.00 96.19 90 SER A C 1
ATOM 711 O O . SER A 1 90 ? 8.837 0.753 8.520 1.00 96.19 90 SER A O 1
ATOM 713 N N . THR A 1 91 ? 10.982 1.366 8.834 1.00 97.50 91 THR A N 1
ATOM 714 C CA . THR A 1 91 ? 10.687 2.580 9.611 1.00 97.50 91 THR A CA 1
ATOM 715 C C . THR A 1 91 ? 9.959 3.621 8.762 1.00 97.50 91 THR A C 1
ATOM 717 O O . THR A 1 91 ? 8.958 4.197 9.201 1.00 97.50 91 THR A O 1
ATOM 720 N N . TYR A 1 92 ? 10.421 3.825 7.527 1.00 97.81 92 TYR A N 1
ATOM 721 C CA . TYR A 1 92 ? 9.757 4.670 6.540 1.00 97.81 92 TYR A CA 1
ATOM 722 C C . TYR A 1 92 ? 8.326 4.190 6.282 1.00 97.81 92 TYR A C 1
ATOM 724 O O . TYR A 1 92 ? 7.386 4.959 6.468 1.00 97.81 92 TYR A O 1
ATOM 732 N N . GLN A 1 93 ? 8.143 2.908 5.951 1.00 97.88 93 GLN A N 1
ATOM 733 C CA . GLN A 1 93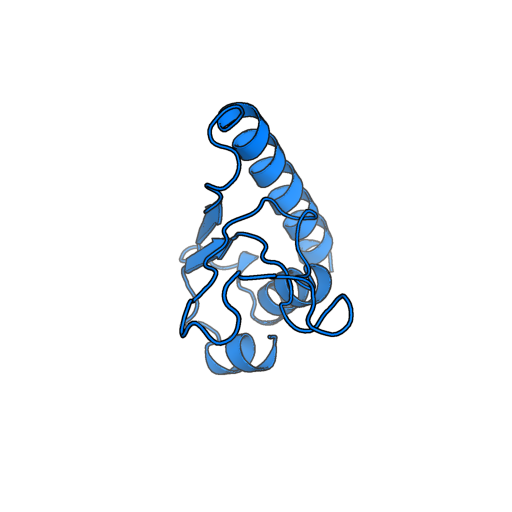 ? 6.829 2.337 5.664 1.00 97.88 93 GLN A CA 1
ATOM 734 C C . GLN A 1 93 ? 5.844 2.525 6.810 1.00 97.88 93 GLN A C 1
ATOM 736 O O . GLN A 1 93 ? 4.715 2.952 6.578 1.00 97.88 93 GLN A O 1
ATOM 741 N N . LEU A 1 94 ? 6.265 2.222 8.041 1.00 98.00 94 LEU A N 1
ATOM 742 C CA . LEU A 1 94 ? 5.420 2.391 9.218 1.00 98.00 94 LEU A CA 1
ATOM 743 C C . LEU A 1 94 ? 4.991 3.852 9.387 1.00 98.00 94 LEU A C 1
ATOM 745 O O . LEU A 1 94 ? 3.809 4.123 9.609 1.00 98.00 94 LEU A O 1
ATOM 749 N N . THR A 1 95 ? 5.936 4.785 9.251 1.00 98.56 95 THR A N 1
ATOM 750 C CA . THR A 1 95 ? 5.672 6.226 9.367 1.00 98.56 95 THR A CA 1
ATOM 751 C C . THR A 1 95 ? 4.681 6.674 8.296 1.00 98.56 95 THR A C 1
ATOM 753 O O . THR A 1 95 ? 3.622 7.206 8.616 1.00 98.56 95 THR A O 1
ATOM 756 N N . THR A 1 96 ? 4.957 6.362 7.029 1.00 98.44 96 THR A N 1
ATOM 757 C CA . THR A 1 96 ? 4.113 6.742 5.891 1.00 98.44 96 THR A CA 1
ATOM 758 C C . THR A 1 96 ? 2.708 6.146 5.982 1.00 98.44 96 THR A C 1
ATOM 760 O O . THR A 1 96 ? 1.725 6.852 5.757 1.00 98.44 96 THR A O 1
ATOM 763 N N . MET A 1 97 ? 2.578 4.871 6.361 1.00 98.31 97 MET A N 1
ATOM 764 C CA . MET A 1 97 ? 1.272 4.242 6.587 1.00 98.31 97 MET A CA 1
ATOM 765 C C . MET A 1 97 ? 0.504 4.942 7.715 1.00 98.31 97 MET A C 1
ATOM 767 O O . MET A 1 97 ? -0.682 5.224 7.559 1.00 98.31 97 MET A O 1
ATOM 771 N N . THR A 1 98 ? 1.172 5.262 8.825 1.00 98.00 98 THR A N 1
ATOM 772 C CA . THR A 1 98 ? 0.556 5.942 9.978 1.00 98.00 98 THR A CA 1
ATOM 773 C C . THR A 1 98 ? 0.089 7.355 9.624 1.00 98.00 98 THR A C 1
ATOM 775 O O . THR A 1 98 ? -1.000 7.768 10.035 1.00 98.00 98 THR A O 1
ATOM 778 N N . ASP A 1 99 ? 0.867 8.084 8.824 1.00 98.00 99 ASP A N 1
ATOM 779 C CA . ASP A 1 99 ? 0.512 9.418 8.338 1.00 98.00 99 ASP A CA 1
ATOM 780 C C . ASP A 1 99 ? -0.723 9.374 7.432 1.00 98.00 99 ASP A C 1
ATOM 782 O O . ASP A 1 99 ? -1.650 10.175 7.594 1.00 98.00 99 ASP A O 1
ATOM 786 N N . HIS A 1 100 ? -0.780 8.404 6.514 1.00 97.81 100 HIS A N 1
ATOM 787 C CA . HIS A 1 100 ? -1.954 8.197 5.673 1.00 97.81 100 HIS A CA 1
ATOM 788 C C . HIS A 1 100 ? -3.192 7.833 6.497 1.00 97.81 100 HIS A C 1
ATOM 790 O O . HIS A 1 100 ? -4.227 8.478 6.332 1.00 97.81 100 HIS A O 1
ATOM 796 N N . VAL A 1 101 ? -3.098 6.869 7.419 1.00 97.38 101 VAL A N 1
ATOM 797 C CA . VAL A 1 101 ? -4.215 6.522 8.316 1.00 97.38 101 VAL A CA 1
ATOM 798 C C . VAL A 1 101 ? -4.684 7.768 9.070 1.00 97.38 101 VAL A C 1
ATOM 800 O O . VAL A 1 101 ? -5.854 8.128 8.997 1.00 97.38 101 VAL A O 1
ATOM 803 N N . SER A 1 102 ? -3.766 8.523 9.677 1.00 96.94 102 SER A N 1
ATOM 804 C CA . SER A 1 102 ? -4.089 9.758 10.405 1.00 96.94 102 SER A CA 1
ATOM 805 C C . SER A 1 102 ? -4.792 10.808 9.539 1.00 96.94 102 SER A C 1
ATOM 807 O O . SER A 1 102 ? -5.674 11.522 10.021 1.00 96.94 102 SER A O 1
ATOM 809 N N . ARG A 1 103 ? -4.417 10.927 8.260 1.00 96.50 103 ARG A N 1
ATOM 810 C CA . ARG A 1 103 ? -5.046 11.849 7.303 1.00 96.50 103 ARG A CA 1
ATOM 811 C C . ARG A 1 103 ? -6.487 11.454 6.978 1.00 96.50 103 ARG A C 1
ATOM 813 O O . ARG A 1 103 ? -7.313 12.345 6.781 1.00 96.50 103 ARG A O 1
ATOM 820 N N . TYR A 1 104 ? -6.781 10.159 6.910 1.00 94.88 104 TYR A N 1
ATOM 821 C CA . TYR A 1 104 ? -8.089 9.645 6.498 1.00 94.88 104 TYR A CA 1
ATOM 822 C C . TYR A 1 104 ? -9.031 9.310 7.663 1.00 94.88 104 TYR A C 1
ATOM 824 O O . TYR A 1 104 ? -10.236 9.386 7.468 1.00 94.88 104 TYR A O 1
ATOM 832 N N . SER A 1 105 ? -8.519 9.051 8.869 1.00 87.88 105 SER A N 1
ATOM 833 C CA . SER A 1 105 ? -9.324 8.852 10.088 1.00 87.88 105 SER A CA 1
ATOM 834 C C . SER A 1 105 ? -9.855 10.152 10.710 1.00 87.88 105 SER A C 1
ATOM 836 O O . SER A 1 105 ? -10.673 10.109 11.619 1.00 87.88 105 SER A O 1
ATOM 838 N N . ARG A 1 106 ? -9.370 11.328 10.283 1.00 65.19 106 ARG A N 1
ATOM 839 C CA . ARG A 1 106 ? -9.783 12.648 10.816 1.00 65.19 106 ARG A CA 1
ATOM 840 C C . ARG A 1 106 ? -10.912 13.321 10.019 1.00 65.19 106 ARG A C 1
ATOM 842 O O . ARG A 1 106 ? -11.118 14.526 10.173 1.00 65.19 106 ARG A O 1
ATOM 849 N N . ARG A 1 107 ? -11.588 12.589 9.137 1.00 54.22 107 ARG A N 1
ATOM 850 C CA . ARG A 1 107 ? -12.758 13.053 8.376 1.00 54.22 107 ARG A CA 1
ATOM 851 C C . ARG A 1 107 ? -14.007 12.363 8.885 1.00 54.22 107 ARG A C 1
ATOM 853 O O . ARG A 1 107 ? -15.049 13.051 8.895 1.00 54.22 107 ARG A O 1
#

Organism: NCBI:txid258505

Sequence (107 aa):
MTEIMRAAGDKLRLVHVADTMDHHRSHGLRYITNPPGNPVRVHQHLKIGDGDINWDEFFGGLAEIGFYDRDDTVMVSSVFAEDETAHDVSTYQLTTMTDHVSRYSRR

Foldseek 3Di:
DLVVLVVCQPVAAEDEDFAAADCPPPVNVPDDDPVPDDPDDDDFGHAPPPYDDPLLCVLLSCLVSVQVVDPRHDYHHDHDPCVVCVVVSVVVRVVVVVVSNVVNVVD

Secondary structure (DSSP, 8-state):
-HHHHHHHGGG--EEEE-B---TTTGGGTSS--SSS---------BPTTSS---HHHHHHHHHHTTGGG-TT-EEEE---S-GGGHHHHHHHHHHHHHHHHHHHTT-

Radius of gyration: 15.91 Å; chains: 1; bounding box: 38×28×42 Å

pLDDT: mean 93.44, std 6.8, range [54.22, 98.56]

InterPro domains:
  IPR013022 Xylose isomerase-like, TIM barrel domain [PF01261] (4-71)
  IPR036237 Xylose isomerase-like superfamily [SSF51658] (3-83)